Protein AF-A0A832CM96-F1 (afdb_monomer_lite)

Sequence (165 aa):
MPLSETAEALARYLGLRDAERGCYDSEIRTDLGLTPEAYEAAIGELADYALVGPALAGVGESLACVALTEAGRNAVARDFAPDSLPLTPGALAHNPIVAASWAIDRIAGAQELPRERMPLVAEIVRAVEGLLPIAGECMPPEAMETVQAAAEALIAEVRREEPRP

Secondary structure (DSSP, 8-state):
-PPPHHHHHHHHHHHHS-TTT-EEHHHHHHHHT--HHHHHHHHHHHHHTT-EEE----TT--S-EEEE-HHHHHHHHTTT-TTTS---HHHHHH-HHHHHHHHHHHHHTTPPPPGGGHHHHHHHHHHHHHHHHHHHHHS-HHHHHHHHHHHHHHHHHHT-SS---

Structure (mmCIF, N/CA/C/O backbone):
data_AF-A0A832CM96-F1
#
_entry.id   AF-A0A832CM96-F1
#
loop_
_atom_site.group_PDB
_atom_site.id
_atom_site.type_symbol
_atom_site.label_atom_id
_atom_site.label_alt_id
_atom_site.label_comp_id
_atom_site.label_asym_id
_atom_site.label_entity_id
_atom_site.label_seq_id
_atom_site.pdbx_PDB_ins_code
_atom_site.Cartn_x
_atom_site.Cartn_y
_atom_site.Cartn_z
_atom_site.occupancy
_atom_site.B_iso_or_equiv
_atom_site.auth_seq_id
_atom_site.auth_comp_id
_atom_site.auth_asym_id
_atom_site.auth_atom_id
_atom_site.pdbx_PDB_model_num
ATOM 1 N N . MET A 1 1 ? -7.150 -2.230 -2.636 1.00 58.12 1 MET A N 1
ATOM 2 C CA . MET A 1 1 ? -7.085 -1.033 -3.499 1.00 58.12 1 MET A CA 1
ATOM 3 C C . MET A 1 1 ? -6.451 -1.434 -4.806 1.00 58.12 1 MET A C 1
ATOM 5 O O . MET A 1 1 ? -5.463 -2.146 -4.717 1.00 58.12 1 MET A O 1
ATOM 9 N N . PRO A 1 2 ? -6.989 -1.047 -5.970 1.00 72.56 2 PRO A N 1
ATOM 10 C CA . PRO A 1 2 ? -6.247 -1.194 -7.213 1.00 72.56 2 PRO A CA 1
ATOM 11 C C . PRO A 1 2 ? -5.112 -0.164 -7.249 1.00 72.56 2 PRO A C 1
ATOM 13 O O . PRO A 1 2 ? -5.263 0.936 -6.711 1.00 72.56 2 PRO A O 1
ATOM 16 N N . LEU A 1 3 ? -3.988 -0.541 -7.847 1.00 84.25 3 LEU A N 1
ATOM 17 C CA . LEU A 1 3 ? -2.935 0.401 -8.215 1.00 84.25 3 LEU A CA 1
ATOM 18 C C . LEU A 1 3 ? -3.463 1.338 -9.314 1.00 84.25 3 LEU A C 1
ATOM 20 O O . LEU A 1 3 ? -4.421 1.000 -10.017 1.00 84.25 3 LEU A O 1
ATOM 24 N N . SER A 1 4 ? -2.845 2.504 -9.501 1.00 89.94 4 SER A N 1
ATOM 25 C CA . SER A 1 4 ? -3.109 3.295 -10.706 1.00 89.94 4 SER A CA 1
ATOM 26 C C . SER A 1 4 ? -2.756 2.498 -11.969 1.00 89.94 4 SER A C 1
ATOM 28 O O . SER A 1 4 ? -1.832 1.683 -11.971 1.00 89.94 4 SER A O 1
ATOM 30 N N . GLU A 1 5 ? -3.450 2.766 -13.080 1.00 92.31 5 GLU A N 1
ATOM 31 C CA . GLU A 1 5 ? -3.158 2.115 -14.369 1.00 92.31 5 GLU A CA 1
ATOM 32 C C . GLU A 1 5 ? -1.685 2.298 -14.774 1.00 92.31 5 GLU A C 1
ATOM 34 O O . GLU A 1 5 ? -1.062 1.386 -15.319 1.00 92.31 5 GLU A O 1
ATOM 39 N N . THR A 1 6 ? -1.102 3.456 -14.449 1.00 93.81 6 THR A N 1
ATOM 40 C CA . THR A 1 6 ? 0.314 3.760 -14.678 1.00 93.81 6 THR A CA 1
ATOM 41 C C . THR A 1 6 ? 1.231 2.886 -13.823 1.00 93.81 6 THR A C 1
ATOM 43 O O . THR A 1 6 ? 2.204 2.339 -14.343 1.00 93.81 6 THR A O 1
ATOM 46 N N . ALA A 1 7 ? 0.929 2.720 -12.531 1.00 92.88 7 ALA A N 1
ATOM 47 C CA . ALA A 1 7 ? 1.689 1.850 -11.636 1.00 92.88 7 ALA A CA 1
ATOM 48 C C . ALA A 1 7 ? 1.586 0.374 -12.053 1.00 92.88 7 ALA A C 1
ATOM 50 O O . ALA A 1 7 ? 2.604 -0.320 -12.096 1.00 92.88 7 ALA A O 1
ATOM 51 N N . GLU A 1 8 ? 0.401 -0.101 -12.451 1.00 93.88 8 GLU A N 1
ATOM 52 C CA . GLU A 1 8 ? 0.238 -1.456 -12.993 1.00 93.88 8 GLU A CA 1
ATOM 53 C C . GLU A 1 8 ? 1.042 -1.661 -14.279 1.00 93.88 8 GLU A C 1
ATOM 55 O O . GLU A 1 8 ? 1.732 -2.673 -14.426 1.00 93.88 8 GLU A O 1
ATOM 60 N N . ALA A 1 9 ? 0.968 -0.710 -15.217 1.00 94.12 9 ALA A N 1
ATOM 61 C CA . ALA A 1 9 ? 1.705 -0.774 -16.475 1.00 94.12 9 ALA A CA 1
ATOM 62 C C . ALA A 1 9 ? 3.220 -0.802 -16.236 1.00 94.12 9 ALA A C 1
ATOM 64 O O . ALA A 1 9 ? 3.920 -1.610 -16.849 1.00 94.12 9 ALA A O 1
ATOM 65 N N . LEU A 1 10 ? 3.715 0.015 -15.301 1.00 94.06 10 LEU A N 1
ATOM 66 C CA . LEU A 1 10 ? 5.122 0.041 -14.910 1.00 94.06 10 LEU A CA 1
ATOM 67 C C . LEU A 1 10 ? 5.549 -1.282 -14.264 1.00 94.06 10 LEU A C 1
ATOM 69 O O . LEU A 1 10 ? 6.548 -1.871 -14.675 1.00 94.06 10 LEU A O 1
ATOM 73 N N . ALA A 1 11 ? 4.786 -1.798 -13.301 1.00 93.25 11 ALA A N 1
ATOM 74 C CA . ALA A 1 11 ? 5.104 -3.064 -12.644 1.00 93.25 11 ALA A CA 1
ATOM 75 C C . ALA A 1 11 ? 5.071 -4.253 -13.622 1.00 93.25 11 ALA A C 1
ATOM 77 O O . ALA A 1 11 ? 5.973 -5.093 -13.598 1.00 93.25 11 ALA A O 1
ATOM 78 N N . ARG A 1 12 ? 4.089 -4.303 -14.535 1.00 93.38 12 ARG A N 1
ATOM 79 C CA . ARG A 1 12 ? 4.043 -5.306 -15.617 1.00 93.38 12 ARG A CA 1
ATOM 80 C C . ARG A 1 12 ? 5.236 -5.162 -16.561 1.00 93.38 12 ARG A C 1
ATOM 82 O O . ARG A 1 12 ? 5.843 -6.170 -16.913 1.00 93.38 12 ARG A O 1
ATOM 89 N N . TYR A 1 13 ? 5.606 -3.935 -16.931 1.00 92.56 13 TYR A N 1
ATOM 90 C CA . TYR A 1 13 ? 6.787 -3.663 -17.754 1.00 92.56 13 TYR A CA 1
ATOM 91 C C . TYR A 1 13 ? 8.066 -4.203 -17.104 1.00 92.56 13 TYR A C 1
ATOM 93 O O . TYR A 1 13 ? 8.815 -4.943 -17.744 1.00 92.56 13 TYR A O 1
ATOM 101 N N . LEU A 1 14 ? 8.277 -3.917 -15.816 1.00 90.50 14 LEU A N 1
ATOM 102 C CA . LEU A 1 14 ? 9.410 -4.452 -15.060 1.00 90.50 14 LEU A CA 1
ATOM 103 C C . LEU A 1 14 ? 9.370 -5.985 -14.962 1.00 90.50 14 LEU A C 1
ATOM 105 O O . LEU A 1 14 ? 10.415 -6.622 -15.031 1.00 90.50 14 LEU A O 1
ATOM 109 N N . GLY A 1 15 ? 8.182 -6.586 -14.837 1.00 88.06 15 GLY A N 1
ATOM 110 C CA . GLY A 1 15 ? 8.005 -8.041 -14.770 1.00 88.06 15 GLY A CA 1
ATOM 111 C C . GLY A 1 15 ? 8.279 -8.785 -16.082 1.00 88.06 15 GLY A C 1
ATOM 112 O O . GLY A 1 15 ? 8.558 -9.981 -16.054 1.00 88.06 15 GLY A O 1
ATOM 113 N N . LEU A 1 16 ? 8.218 -8.091 -17.224 1.00 86.75 16 LEU A N 1
ATOM 114 C CA . LEU A 1 16 ? 8.580 -8.634 -18.540 1.00 86.75 16 LEU A CA 1
ATOM 115 C C . LEU A 1 16 ? 10.089 -8.563 -18.820 1.00 86.75 16 LEU A C 1
ATOM 117 O O . LEU A 1 16 ? 10.579 -9.242 -19.725 1.00 86.75 16 LEU A O 1
ATOM 121 N N . ARG A 1 17 ? 10.820 -7.725 -18.079 1.00 78.00 17 ARG A N 1
ATOM 122 C CA . ARG A 1 17 ? 12.270 -7.545 -18.195 1.00 78.00 17 ARG A CA 1
ATOM 123 C C . ARG A 1 17 ? 12.993 -8.414 -17.160 1.00 78.00 17 ARG A C 1
ATOM 125 O O . ARG A 1 17 ? 12.387 -8.941 -16.233 1.00 78.00 17 ARG A O 1
ATOM 132 N N . ASP A 1 18 ? 14.292 -8.617 -17.361 1.00 66.25 18 ASP A N 1
ATOM 133 C CA . ASP A 1 18 ? 15.115 -9.469 -16.498 1.00 66.25 18 ASP A CA 1
ATOM 134 C C . ASP A 1 18 ? 15.065 -8.981 -15.036 1.00 66.25 18 ASP A C 1
ATOM 136 O O . ASP A 1 18 ? 15.613 -7.930 -14.690 1.00 66.25 18 ASP A O 1
ATOM 140 N N . ALA A 1 19 ? 14.369 -9.744 -14.188 1.00 58.34 19 ALA A N 1
ATOM 141 C CA . ALA A 1 19 ? 13.996 -9.351 -12.832 1.00 58.34 19 ALA A CA 1
ATOM 142 C C . ALA A 1 19 ? 15.198 -9.115 -11.900 1.00 58.34 19 ALA A C 1
ATOM 144 O O . ALA A 1 19 ? 15.041 -8.462 -10.869 1.00 58.34 19 ALA A O 1
ATOM 145 N N . GLU A 1 20 ? 16.380 -9.635 -12.245 1.00 56.84 20 GLU A N 1
ATOM 146 C CA . GLU A 1 20 ? 17.593 -9.511 -11.428 1.00 56.84 20 GLU A CA 1
ATOM 147 C C . GLU A 1 20 ? 18.421 -8.261 -11.753 1.00 56.84 20 GLU A C 1
ATOM 149 O O . GLU A 1 20 ? 19.179 -7.793 -10.903 1.00 56.84 20 GLU A O 1
ATOM 154 N N . ARG A 1 21 ? 18.277 -7.695 -12.959 1.00 67.56 21 ARG A N 1
ATOM 155 C CA . ARG A 1 21 ? 19.079 -6.542 -13.412 1.00 67.56 21 ARG A CA 1
ATOM 156 C C . ARG A 1 21 ? 18.387 -5.194 -13.226 1.00 67.56 21 ARG A C 1
ATOM 158 O O . ARG A 1 21 ? 19.075 -4.179 -13.149 1.00 67.56 21 ARG A O 1
ATOM 165 N N . GLY A 1 22 ? 17.058 -5.192 -13.116 1.00 77.12 22 GLY A N 1
ATOM 166 C CA . GLY A 1 22 ? 16.250 -3.973 -13.080 1.00 77.12 22 GLY A CA 1
ATOM 167 C C . GLY A 1 22 ? 16.225 -3.231 -14.419 1.00 77.12 22 GLY A C 1
ATOM 168 O O . GLY A 1 22 ? 16.723 -3.718 -15.434 1.00 77.12 22 GLY A O 1
ATOM 169 N N . CYS A 1 23 ? 15.599 -2.057 -14.436 1.00 86.88 23 CYS A N 1
ATOM 170 C CA . CYS A 1 23 ? 15.526 -1.165 -15.592 1.00 86.88 23 CYS A CA 1
ATOM 171 C C . CYS A 1 23 ? 15.877 0.269 -15.192 1.00 86.88 23 CYS A C 1
ATOM 173 O O . CYS A 1 23 ? 15.525 0.717 -14.101 1.00 86.88 23 CYS A O 1
ATOM 175 N N . TYR A 1 24 ? 16.534 1.002 -16.092 1.00 87.75 24 TYR A N 1
ATOM 176 C CA . TYR A 1 24 ? 16.852 2.407 -15.857 1.00 87.75 24 TYR A CA 1
ATOM 177 C C . TYR A 1 24 ? 15.608 3.294 -15.953 1.00 87.75 24 TYR A C 1
ATOM 179 O O . TYR A 1 24 ? 14.802 3.136 -16.873 1.00 87.75 24 TYR A O 1
ATOM 187 N N . ASP A 1 25 ? 15.507 4.304 -15.086 1.00 87.88 25 ASP A N 1
ATOM 188 C CA . ASP A 1 25 ? 14.386 5.260 -15.065 1.00 87.88 25 ASP A CA 1
ATOM 189 C C . ASP A 1 25 ? 14.144 5.934 -16.429 1.00 87.88 25 ASP A C 1
ATOM 191 O O . ASP A 1 25 ? 13.014 6.227 -16.824 1.00 87.88 25 ASP A O 1
ATOM 195 N N . SER A 1 26 ? 15.216 6.230 -17.171 1.00 86.25 26 SER A N 1
ATOM 196 C CA . SER A 1 26 ? 15.134 6.818 -18.513 1.00 86.25 26 SER A CA 1
ATOM 197 C C . SER A 1 26 ? 14.554 5.854 -19.549 1.00 86.25 26 SER A C 1
ATOM 199 O O . SER A 1 26 ? 13.799 6.295 -20.416 1.00 86.25 26 SER A O 1
ATOM 201 N N . GLU A 1 27 ? 14.877 4.563 -19.456 1.00 88.75 27 GLU A N 1
ATOM 202 C CA . GLU A 1 27 ? 14.347 3.520 -20.340 1.00 88.75 27 GLU A CA 1
ATOM 203 C C . GLU A 1 27 ? 12.861 3.302 -20.057 1.00 88.75 27 GLU A C 1
ATOM 205 O O . GLU A 1 27 ? 12.053 3.394 -20.975 1.00 88.75 27 GLU A O 1
ATOM 210 N N . ILE A 1 28 ? 12.487 3.139 -18.781 1.00 89.94 28 ILE A N 1
ATOM 211 C CA . ILE A 1 28 ? 11.088 2.939 -18.371 1.00 89.94 28 ILE A CA 1
ATOM 212 C C . ILE A 1 28 ? 10.209 4.094 -18.866 1.00 89.94 28 ILE A C 1
ATOM 214 O O . ILE A 1 28 ? 9.167 3.868 -19.480 1.00 89.94 28 ILE A O 1
ATOM 218 N N . ARG A 1 29 ? 10.639 5.345 -18.640 1.00 92.00 29 ARG A N 1
ATOM 219 C CA . ARG A 1 29 ? 9.886 6.530 -19.080 1.00 92.00 29 ARG A CA 1
ATOM 220 C C . ARG A 1 29 ? 9.736 6.609 -20.591 1.00 92.00 29 ARG A C 1
ATOM 222 O O . ARG A 1 29 ? 8.666 6.976 -21.067 1.00 92.00 29 ARG A O 1
ATOM 229 N N . THR A 1 30 ? 10.792 6.282 -21.331 1.00 92.62 30 THR A N 1
ATOM 230 C CA . THR A 1 30 ? 10.775 6.339 -22.798 1.00 92.62 30 THR A CA 1
ATOM 231 C C . THR A 1 30 ? 9.853 5.268 -23.372 1.00 92.62 30 THR A C 1
ATOM 233 O O . THR A 1 30 ? 8.994 5.588 -24.192 1.00 92.62 30 THR A O 1
ATOM 236 N N . ASP A 1 31 ? 9.982 4.027 -22.902 1.00 92.69 31 ASP A N 1
ATOM 237 C CA . ASP A 1 31 ? 9.242 2.880 -23.434 1.00 92.69 31 ASP A CA 1
ATOM 238 C C . ASP A 1 31 ? 7.747 2.941 -23.089 1.00 92.69 31 ASP A C 1
ATOM 240 O O . ASP A 1 31 ? 6.908 2.541 -23.896 1.00 92.69 31 ASP A O 1
ATOM 244 N N . LEU A 1 32 ? 7.401 3.483 -21.916 1.00 93.31 32 LEU A N 1
ATOM 245 C CA . LEU A 1 32 ? 6.012 3.662 -21.484 1.00 93.31 32 LEU A CA 1
ATOM 246 C C . LEU A 1 32 ? 5.421 5.033 -21.852 1.00 93.31 32 LEU A C 1
ATOM 248 O O . LEU A 1 32 ? 4.246 5.278 -21.588 1.00 93.31 32 LEU A O 1
ATOM 252 N N . GLY A 1 33 ? 6.207 5.932 -22.454 1.00 94.44 33 GLY A N 1
ATOM 253 C CA . GLY A 1 33 ? 5.754 7.274 -22.831 1.00 94.44 33 GLY A CA 1
ATOM 254 C C . GLY A 1 33 ? 5.330 8.145 -21.641 1.00 94.44 33 GLY A C 1
ATOM 255 O O . GLY A 1 33 ? 4.398 8.941 -21.760 1.00 94.44 33 GLY A O 1
ATOM 256 N N . LEU A 1 34 ? 5.986 7.984 -20.489 1.00 93.50 34 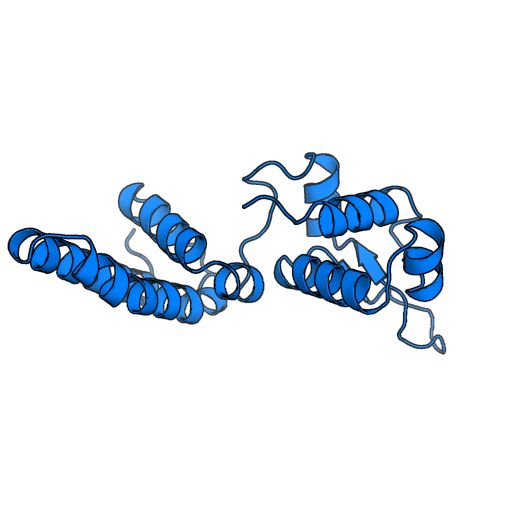LEU A N 1
ATOM 257 C CA . LEU A 1 34 ? 5.633 8.675 -19.247 1.00 93.50 34 LEU A CA 1
ATOM 258 C C . LEU A 1 34 ? 6.329 10.032 -19.141 1.00 93.50 34 LEU A C 1
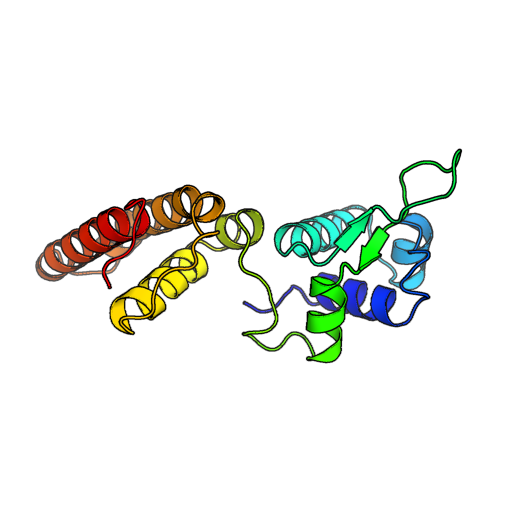ATOM 260 O O . LEU A 1 34 ? 7.519 10.171 -19.439 1.00 93.50 34 LEU A O 1
ATOM 264 N N . THR A 1 35 ? 5.610 11.031 -18.627 1.00 94.25 35 THR A N 1
ATOM 265 C CA . THR A 1 35 ? 6.258 12.258 -18.148 1.00 94.25 35 THR A CA 1
ATOM 266 C C . THR A 1 35 ? 7.051 11.959 -16.869 1.00 94.25 35 THR A C 1
ATOM 268 O O . THR A 1 35 ? 6.762 10.970 -16.186 1.00 94.25 35 THR A O 1
ATOM 271 N N . PRO A 1 36 ? 8.045 12.791 -16.505 1.00 92.44 36 PRO A N 1
ATOM 272 C CA . PRO A 1 36 ? 8.747 12.643 -15.232 1.00 92.44 36 PRO A CA 1
ATOM 273 C C . PRO A 1 36 ? 7.789 12.580 -14.035 1.00 92.44 36 PRO A C 1
ATOM 275 O O . PRO A 1 36 ? 7.941 11.721 -13.180 1.00 92.44 36 PRO A O 1
ATOM 278 N N . GLU A 1 37 ? 6.758 13.421 -14.011 1.00 93.00 37 GLU A N 1
ATOM 279 C CA . GLU A 1 37 ? 5.793 13.490 -12.910 1.00 93.00 37 GLU A CA 1
ATOM 280 C C . GLU A 1 37 ? 4.945 12.217 -12.810 1.00 93.00 37 GLU A C 1
ATOM 282 O O . GLU A 1 37 ? 4.727 11.707 -11.713 1.00 93.00 37 GLU A O 1
ATOM 287 N N . ALA A 1 38 ? 4.492 11.680 -13.949 1.00 92.19 38 ALA A N 1
ATOM 288 C CA . ALA A 1 38 ? 3.725 10.436 -13.985 1.00 92.19 38 ALA A CA 1
ATOM 289 C C . ALA A 1 38 ? 4.569 9.229 -13.543 1.00 92.19 38 ALA A C 1
ATOM 291 O O . ALA A 1 38 ? 4.060 8.336 -12.870 1.00 92.19 38 ALA A O 1
ATOM 292 N N . TYR A 1 39 ? 5.857 9.221 -13.898 1.00 93.56 39 TYR A N 1
ATOM 293 C CA . TYR A 1 39 ? 6.804 8.200 -13.458 1.00 93.56 39 TYR A CA 1
ATOM 294 C C . TYR A 1 39 ? 7.050 8.252 -11.952 1.00 93.56 39 TYR A C 1
ATOM 296 O O . TYR A 1 39 ? 6.880 7.238 -11.285 1.00 93.56 39 TYR A O 1
ATOM 304 N N . GLU A 1 40 ? 7.397 9.423 -11.413 1.00 91.94 40 GLU A N 1
ATOM 305 C CA . GLU A 1 40 ? 7.658 9.591 -9.978 1.00 91.94 40 GLU A CA 1
ATOM 306 C C . GLU A 1 40 ? 6.425 9.243 -9.138 1.00 91.94 40 GLU A C 1
ATOM 308 O O . GLU A 1 40 ? 6.544 8.573 -8.115 1.00 91.94 40 GLU A O 1
ATOM 313 N N . ALA A 1 41 ? 5.226 9.624 -9.595 1.00 90.38 41 ALA A N 1
ATOM 314 C CA . ALA A 1 41 ? 3.982 9.246 -8.930 1.00 90.38 41 ALA A CA 1
ATOM 315 C C . ALA A 1 41 ? 3.771 7.721 -8.923 1.00 90.38 41 ALA A C 1
ATOM 317 O O . ALA A 1 41 ? 3.468 7.150 -7.878 1.00 90.38 41 ALA A O 1
ATOM 318 N N . ALA A 1 42 ? 3.974 7.054 -10.065 1.00 92.12 42 ALA A N 1
ATOM 319 C CA . ALA A 1 42 ? 3.805 5.606 -10.181 1.00 92.12 42 ALA A CA 1
ATOM 320 C C . ALA A 1 42 ? 4.869 4.820 -9.396 1.00 92.12 42 ALA A C 1
ATOM 322 O O . ALA A 1 42 ? 4.553 3.819 -8.758 1.00 92.12 42 ALA A O 1
ATOM 323 N N . ILE A 1 43 ? 6.125 5.270 -9.408 1.00 91.69 43 ILE A N 1
ATOM 324 C CA . ILE A 1 43 ? 7.203 4.670 -8.614 1.00 91.69 43 ILE A CA 1
ATOM 325 C C . ILE A 1 43 ? 6.969 4.882 -7.124 1.00 91.69 43 ILE A C 1
ATOM 327 O O . ILE A 1 43 ? 7.142 3.933 -6.364 1.00 91.69 43 ILE A O 1
ATOM 331 N N . GLY A 1 44 ? 6.545 6.079 -6.713 1.00 89.25 44 GLY A N 1
ATOM 332 C CA . GLY A 1 44 ? 6.164 6.364 -5.331 1.00 89.25 44 GLY A CA 1
ATOM 333 C C . GLY A 1 44 ? 5.060 5.427 -4.854 1.00 89.25 44 GLY A C 1
ATOM 334 O O . GLY A 1 44 ? 5.227 4.758 -3.840 1.00 89.25 44 GLY A O 1
ATOM 335 N N . GLU A 1 45 ? 4.001 5.274 -5.652 1.00 89.81 45 GLU A N 1
ATOM 336 C CA . GLU A 1 45 ? 2.904 4.351 -5.355 1.00 89.81 45 GLU A CA 1
ATOM 337 C C . GLU A 1 45 ? 3.390 2.896 -5.247 1.00 89.81 45 GLU A C 1
ATOM 339 O O . GLU A 1 45 ? 3.099 2.204 -4.274 1.00 89.81 45 GLU A O 1
ATOM 344 N N . LEU A 1 46 ? 4.182 2.403 -6.201 1.00 90.19 46 LEU A N 1
ATOM 345 C CA . LEU A 1 46 ? 4.712 1.036 -6.134 1.00 90.19 46 LEU A CA 1
ATOM 346 C C . LEU A 1 46 ? 5.669 0.832 -4.950 1.00 90.19 46 LEU A C 1
ATOM 348 O O . LEU A 1 46 ? 5.698 -0.256 -4.366 1.00 90.19 46 LEU A O 1
ATOM 352 N N . ALA A 1 47 ? 6.457 1.851 -4.602 1.00 88.56 47 ALA A N 1
ATOM 353 C CA . ALA A 1 47 ? 7.368 1.835 -3.463 1.00 88.56 47 ALA A CA 1
ATOM 354 C C . ALA A 1 47 ? 6.605 1.857 -2.137 1.00 88.56 47 ALA A C 1
ATOM 356 O O . ALA A 1 47 ? 7.017 1.171 -1.200 1.00 88.56 47 ALA A O 1
ATOM 357 N N . ASP A 1 48 ? 5.467 2.556 -2.079 1.00 84.69 48 ASP A N 1
ATOM 358 C CA . ASP A 1 48 ? 4.566 2.497 -0.938 1.00 84.69 48 ASP A CA 1
ATOM 359 C C . ASP A 1 48 ? 4.173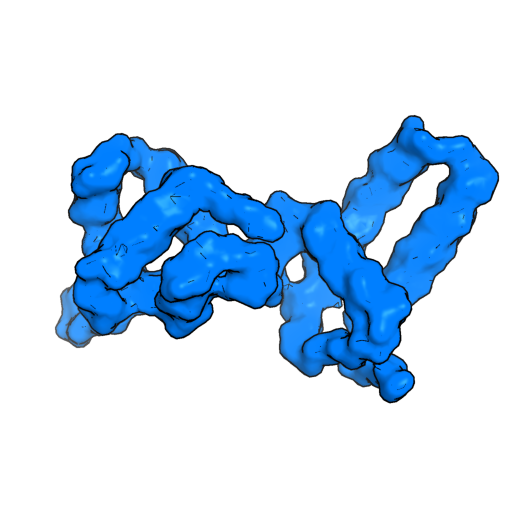 1.055 -0.682 1.00 84.69 48 ASP A C 1
ATOM 361 O O . ASP A 1 48 ? 4.425 0.563 0.408 1.00 84.69 48 ASP A O 1
ATOM 365 N N . TYR A 1 49 ? 3.702 0.319 -1.689 1.00 84.31 49 TYR A N 1
ATOM 366 C CA . TYR A 1 49 ? 3.411 -1.116 -1.571 1.00 84.31 49 TYR A CA 1
ATOM 367 C C . TYR A 1 49 ? 4.665 -2.015 -1.538 1.00 84.31 49 TYR A C 1
ATOM 369 O O . TYR A 1 49 ? 4.547 -3.230 -1.665 1.00 84.31 49 TYR A O 1
ATOM 377 N N . ALA A 1 50 ? 5.879 -1.474 -1.392 1.00 87.12 50 ALA A N 1
ATOM 378 C CA . ALA A 1 50 ? 7.138 -2.229 -1.413 1.00 87.12 50 ALA A CA 1
ATOM 379 C C . ALA A 1 50 ? 7.279 -3.197 -2.613 1.00 87.12 50 ALA A C 1
ATOM 381 O O . ALA A 1 50 ? 7.953 -4.228 -2.523 1.00 87.12 50 ALA A O 1
ATOM 382 N N . LEU A 1 51 ? 6.630 -2.891 -3.743 1.00 90.00 51 LEU A N 1
ATOM 383 C CA . LEU A 1 51 ? 6.631 -3.726 -4.950 1.00 90.00 51 LEU A CA 1
ATOM 384 C C . LEU A 1 51 ? 7.882 -3.498 -5.794 1.00 90.00 51 LEU A C 1
ATOM 386 O O . LEU A 1 51 ? 8.282 -4.376 -6.557 1.00 90.00 51 LEU A O 1
ATOM 390 N N . VAL A 1 52 ? 8.512 -2.337 -5.640 1.00 90.44 52 VAL A N 1
ATOM 391 C CA . VAL A 1 52 ? 9.749 -1.966 -6.325 1.00 90.44 52 VAL A CA 1
ATOM 392 C C . VAL A 1 52 ? 10.829 -1.563 -5.331 1.00 90.44 52 VAL A C 1
ATOM 394 O O . VAL A 1 52 ? 10.547 -1.135 -4.213 1.00 90.44 52 VAL A O 1
ATOM 397 N N . GLY A 1 53 ? 12.080 -1.715 -5.748 1.00 86.00 53 GLY A N 1
ATOM 398 C CA . GLY A 1 53 ? 13.250 -1.284 -4.996 1.00 86.00 53 GLY A CA 1
ATOM 399 C C . GLY A 1 53 ? 14.445 -1.039 -5.916 1.00 86.00 53 GLY A C 1
ATOM 400 O O . GLY A 1 53 ? 14.366 -1.317 -7.118 1.00 86.00 53 GLY A O 1
ATOM 401 N N . PRO A 1 54 ? 15.559 -0.522 -5.373 1.00 81.12 54 PRO A N 1
ATOM 402 C CA . PRO A 1 54 ? 16.777 -0.346 -6.150 1.00 81.12 54 PRO A CA 1
ATOM 403 C C . PRO A 1 54 ? 17.288 -1.706 -6.633 1.00 81.12 54 PRO A C 1
ATOM 405 O O . PRO A 1 54 ? 17.370 -2.661 -5.856 1.00 81.12 54 PRO A O 1
ATOM 408 N N . ALA A 1 55 ? 17.665 -1.796 -7.907 1.00 74.75 55 ALA A N 1
ATOM 409 C CA . ALA A 1 55 ? 18.400 -2.951 -8.402 1.00 74.75 55 ALA A CA 1
ATOM 410 C C . ALA A 1 55 ? 19.831 -2.915 -7.842 1.00 74.75 55 ALA A C 1
ATOM 412 O O . ALA A 1 55 ? 20.471 -1.859 -7.825 1.00 74.75 55 ALA A O 1
ATOM 413 N N . LEU A 1 56 ? 20.344 -4.056 -7.371 1.00 59.38 56 LEU A N 1
ATOM 414 C CA . LEU A 1 56 ? 21.743 -4.175 -6.955 1.00 59.38 56 LEU A CA 1
ATOM 415 C C . LEU A 1 56 ? 22.633 -4.095 -8.197 1.00 59.38 56 LEU A C 1
ATOM 417 O O . LEU A 1 56 ? 22.963 -5.102 -8.818 1.00 59.38 56 LEU A O 1
ATOM 421 N N . ALA A 1 57 ? 23.008 -2.877 -8.562 1.00 51.16 57 ALA A N 1
ATOM 422 C CA . ALA A 1 57 ? 23.991 -2.640 -9.595 1.00 51.16 57 ALA A CA 1
ATOM 423 C C . ALA A 1 57 ? 25.378 -3.053 -9.064 1.00 51.16 57 ALA A C 1
ATOM 425 O O . ALA A 1 57 ? 25.689 -2.867 -7.881 1.00 51.16 57 ALA A O 1
ATOM 426 N N . GLY A 1 58 ? 26.209 -3.666 -9.910 1.00 52.88 58 GLY A N 1
ATOM 427 C CA . GLY A 1 58 ? 27.570 -4.052 -9.533 1.00 52.88 58 GLY A CA 1
ATOM 428 C C . GLY A 1 58 ? 28.378 -2.856 -9.008 1.00 52.88 58 GLY A C 1
ATOM 429 O O . GLY A 1 58 ? 28.043 -1.698 -9.259 1.00 52.88 58 GLY A O 1
ATOM 430 N N . VAL A 1 59 ? 29.454 -3.127 -8.261 1.00 43.81 59 VAL A N 1
ATOM 431 C CA . VAL A 1 59 ? 30.311 -2.093 -7.647 1.00 43.81 59 VAL A CA 1
ATOM 432 C C . VAL A 1 59 ? 30.710 -1.033 -8.687 1.00 43.81 59 VAL A C 1
ATOM 434 O O . VAL A 1 59 ? 31.519 -1.309 -9.568 1.00 43.81 59 VAL A O 1
ATOM 437 N N . GLY A 1 60 ? 30.158 0.180 -8.561 1.00 51.22 60 GLY A N 1
ATOM 438 C CA . GLY A 1 60 ? 30.475 1.332 -9.416 1.00 51.22 60 GLY A CA 1
ATOM 439 C C . GLY A 1 60 ? 29.331 1.866 -10.286 1.00 51.22 60 GLY A C 1
ATOM 440 O O . GLY A 1 60 ? 29.511 2.909 -10.911 1.00 51.22 60 GLY A O 1
ATOM 441 N N . GLU A 1 61 ? 28.163 1.219 -10.314 1.00 48.41 61 GLU A N 1
ATOM 442 C CA . GLU A 1 61 ? 27.008 1.701 -11.080 1.00 48.41 61 GLU A CA 1
ATOM 443 C C . GLU A 1 61 ? 26.079 2.595 -10.235 1.00 48.41 61 GLU A C 1
ATOM 445 O O . GLU A 1 61 ? 25.711 2.296 -9.099 1.00 48.41 61 GLU A O 1
ATOM 450 N N . SER A 1 62 ? 25.742 3.756 -10.796 1.00 50.28 62 SER A N 1
ATOM 451 C CA . SER A 1 62 ? 24.934 4.801 -10.167 1.00 50.28 62 SER A CA 1
ATOM 452 C C . SER A 1 62 ? 23.440 4.442 -10.168 1.00 50.28 62 SER A C 1
ATOM 454 O O . SER A 1 62 ? 22.824 4.366 -11.223 1.00 50.28 62 SER A O 1
ATOM 456 N N . LEU A 1 63 ? 22.904 4.223 -8.962 1.00 53.78 63 LEU A N 1
ATOM 457 C CA . LEU A 1 63 ? 21.625 4.637 -8.334 1.00 53.78 63 LEU A CA 1
ATOM 458 C C . LEU A 1 63 ? 20.294 4.812 -9.114 1.00 53.78 63 LEU A C 1
ATOM 460 O O . LEU A 1 63 ? 19.306 5.111 -8.454 1.00 53.78 63 LEU A O 1
ATOM 464 N N . ALA A 1 64 ? 20.195 4.620 -10.428 1.00 68.88 64 ALA A N 1
ATOM 465 C CA . ALA A 1 64 ? 18.972 4.927 -11.197 1.00 68.88 64 ALA A CA 1
ATOM 466 C C . ALA A 1 64 ? 18.349 3.697 -11.878 1.00 68.88 64 ALA A C 1
ATOM 468 O O . ALA A 1 64 ? 17.862 3.787 -13.005 1.00 68.88 64 ALA A O 1
ATOM 469 N N . CYS A 1 65 ? 18.451 2.531 -11.237 1.00 81.69 65 CYS A N 1
ATOM 470 C CA . CYS A 1 65 ? 17.887 1.283 -11.738 1.00 81.69 65 CYS A CA 1
ATOM 471 C C . CYS A 1 65 ? 16.865 0.734 -10.739 1.00 81.69 65 CYS A C 1
ATOM 473 O O . CYS A 1 65 ? 17.176 0.564 -9.556 1.00 81.69 65 CYS A O 1
ATOM 475 N N . VAL A 1 66 ? 15.660 0.445 -11.225 1.00 88.06 66 VAL A N 1
ATOM 476 C CA . VAL A 1 66 ? 14.530 -0.048 -10.432 1.00 88.06 66 VAL A CA 1
ATOM 477 C C . VAL A 1 66 ? 14.203 -1.481 -10.835 1.00 88.06 66 VAL A C 1
ATOM 479 O O . VAL A 1 66 ? 14.161 -1.812 -12.019 1.00 88.06 66 VAL A O 1
ATOM 482 N N . ALA A 1 67 ? 13.945 -2.340 -9.851 1.00 89.81 67 ALA A N 1
ATOM 483 C CA . ALA A 1 67 ? 13.520 -3.720 -10.060 1.00 89.81 67 ALA A CA 1
ATOM 484 C C . ALA A 1 67 ? 12.285 -4.056 -9.218 1.00 89.81 67 ALA A C 1
ATOM 486 O O . ALA A 1 67 ? 12.037 -3.440 -8.179 1.00 89.81 67 ALA A O 1
ATOM 487 N N . LEU A 1 68 ? 11.533 -5.078 -9.643 1.00 90.69 68 LEU A N 1
ATOM 488 C CA . LEU A 1 68 ? 10.495 -5.666 -8.799 1.00 90.69 68 LEU A CA 1
ATOM 489 C C . LEU A 1 68 ? 11.130 -6.379 -7.605 1.00 90.69 68 LEU A C 1
ATOM 491 O O . LEU A 1 68 ? 12.033 -7.209 -7.758 1.00 90.69 68 LEU A O 1
ATOM 495 N N . THR A 1 69 ? 10.586 -6.132 -6.419 1.00 89.50 69 THR A N 1
ATOM 496 C CA . THR A 1 69 ? 10.852 -6.963 -5.241 1.00 89.50 69 THR A CA 1
ATOM 497 C C . THR A 1 69 ? 10.188 -8.336 -5.402 1.00 89.50 69 THR A C 1
ATOM 499 O O . THR A 1 69 ? 9.459 -8.600 -6.362 1.00 89.50 69 THR A O 1
ATOM 502 N N . GLU A 1 70 ? 10.405 -9.243 -4.450 1.00 88.75 70 GLU A N 1
ATOM 503 C CA . GLU A 1 70 ? 9.659 -10.506 -4.412 1.00 88.75 70 GLU A CA 1
ATOM 504 C C . GLU A 1 70 ? 8.143 -10.279 -4.305 1.00 88.75 70 GLU A C 1
ATOM 506 O O . GLU A 1 70 ? 7.373 -10.922 -5.022 1.00 88.75 70 GLU A O 1
ATOM 511 N N . ALA A 1 71 ? 7.725 -9.307 -3.489 1.00 87.19 71 ALA A N 1
ATOM 512 C CA . ALA A 1 71 ? 6.327 -8.901 -3.381 1.00 87.19 71 ALA A CA 1
ATOM 513 C C . ALA A 1 71 ? 5.797 -8.354 -4.715 1.00 87.19 71 ALA A C 1
ATOM 515 O O . ALA A 1 71 ? 4.726 -8.764 -5.157 1.00 87.19 71 ALA A O 1
ATOM 516 N N . GLY A 1 72 ? 6.582 -7.514 -5.401 1.00 90.44 72 GLY A N 1
ATOM 517 C CA . GLY A 1 72 ? 6.270 -7.012 -6.741 1.00 90.44 72 GLY A CA 1
ATOM 518 C C . GLY A 1 72 ? 6.040 -8.120 -7.762 1.00 90.44 72 GLY A C 1
ATOM 519 O O . GLY A 1 72 ? 5.027 -8.124 -8.461 1.00 90.44 72 GLY A O 1
ATOM 520 N N . ARG A 1 73 ? 6.941 -9.108 -7.810 1.00 91.06 73 ARG A N 1
ATOM 521 C CA . ARG A 1 73 ? 6.811 -10.259 -8.718 1.00 91.06 73 ARG A CA 1
ATOM 522 C C . ARG A 1 73 ? 5.561 -11.085 -8.427 1.00 91.06 73 ARG A C 1
ATOM 524 O O . ARG A 1 73 ? 4.871 -11.481 -9.362 1.00 91.06 73 ARG A O 1
ATOM 531 N N . ASN A 1 74 ? 5.259 -11.326 -7.152 1.00 90.38 74 ASN A N 1
ATOM 532 C CA . ASN A 1 74 ? 4.055 -12.054 -6.759 1.00 90.38 74 ASN A CA 1
ATOM 533 C C . ASN A 1 74 ? 2.780 -11.279 -7.134 1.00 90.38 74 ASN A C 1
ATOM 535 O O . ASN A 1 74 ? 1.861 -11.853 -7.714 1.00 90.38 74 ASN A O 1
ATOM 539 N N . ALA A 1 75 ? 2.748 -9.968 -6.879 1.00 89.50 75 ALA A N 1
ATOM 540 C CA . ALA A 1 75 ? 1.621 -9.114 -7.245 1.00 89.50 75 ALA A CA 1
ATOM 541 C C . ALA A 1 75 ? 1.363 -9.128 -8.762 1.00 89.50 75 ALA A C 1
ATOM 543 O O . ALA A 1 75 ? 0.232 -9.363 -9.183 1.00 89.50 75 ALA A O 1
ATOM 544 N N . VAL A 1 76 ? 2.410 -8.989 -9.586 1.00 92.44 76 VAL A N 1
ATOM 545 C CA . VAL A 1 76 ? 2.300 -9.079 -11.056 1.00 92.44 76 VAL A CA 1
ATOM 546 C C . VAL A 1 76 ? 1.816 -10.463 -11.502 1.00 92.44 76 VAL A C 1
ATOM 548 O O . VAL A 1 76 ? 0.916 -10.560 -12.332 1.00 92.44 76 VAL A O 1
ATOM 551 N N . ALA A 1 77 ? 2.365 -11.544 -10.937 1.00 91.12 77 ALA A N 1
ATOM 552 C CA . ALA A 1 77 ? 1.982 -12.915 -11.293 1.00 91.12 77 ALA A CA 1
ATOM 553 C C . ALA A 1 77 ? 0.515 -13.241 -10.966 1.00 91.12 77 ALA A C 1
ATOM 555 O O . ALA A 1 77 ? -0.084 -14.120 -11.588 1.00 91.12 77 ALA A O 1
ATOM 556 N N . ARG A 1 78 ? -0.061 -12.536 -9.990 1.00 89.88 78 ARG A N 1
ATOM 557 C CA . ARG A 1 78 ? -1.456 -12.669 -9.559 1.00 89.88 78 ARG A CA 1
ATOM 558 C C . ARG A 1 78 ? -2.369 -11.592 -10.146 1.00 89.88 78 ARG A C 1
ATOM 560 O O . ARG A 1 78 ? -3.488 -11.443 -9.663 1.00 89.88 78 ARG A O 1
ATOM 567 N N . ASP A 1 79 ? -1.888 -10.855 -11.145 1.00 90.12 79 ASP A N 1
ATOM 568 C CA . ASP A 1 79 ? -2.606 -9.761 -11.804 1.00 90.12 79 ASP A CA 1
ATOM 569 C C . ASP A 1 79 ? -3.182 -8.737 -10.810 1.00 90.12 79 ASP A C 1
ATOM 571 O O . ASP A 1 79 ? -4.335 -8.326 -10.897 1.00 90.12 79 ASP A O 1
ATOM 575 N N . PHE A 1 80 ? -2.377 -8.389 -9.801 1.00 86.06 80 PHE A N 1
ATOM 576 C CA . PHE A 1 80 ? -2.719 -7.439 -8.739 1.00 86.06 80 PHE A CA 1
ATOM 577 C C . PHE A 1 80 ? -4.038 -7.756 -8.018 1.00 86.06 80 PHE A C 1
ATOM 579 O O . PHE A 1 80 ? -4.757 -6.852 -7.586 1.00 86.06 80 PHE A O 1
ATOM 586 N N . ALA A 1 81 ? -4.352 -9.048 -7.844 1.00 79.75 81 ALA A N 1
ATOM 587 C CA . ALA A 1 81 ? -5.491 -9.487 -7.043 1.00 79.75 81 ALA A CA 1
ATOM 588 C C . ALA A 1 81 ? -5.532 -8.753 -5.681 1.00 79.75 81 ALA A C 1
ATOM 590 O O . ALA A 1 81 ? -4.469 -8.486 -5.109 1.00 79.75 81 ALA A O 1
ATOM 591 N N . PRO A 1 82 ? -6.719 -8.446 -5.119 1.00 67.75 82 PRO A N 1
ATOM 592 C CA . PRO A 1 82 ? -6.839 -7.595 -3.928 1.00 67.75 82 PRO A CA 1
ATOM 593 C C . PRO A 1 82 ? -6.027 -8.041 -2.704 1.00 67.75 82 PRO A C 1
ATOM 595 O O . PRO A 1 82 ? -5.682 -7.215 -1.865 1.00 67.75 82 PRO A O 1
ATOM 598 N N . ASP A 1 83 ? -5.725 -9.332 -2.597 1.00 70.19 83 ASP A N 1
ATOM 599 C CA . ASP A 1 83 ? -4.960 -9.962 -1.520 1.00 70.19 83 ASP A CA 1
ATOM 600 C C . ASP A 1 83 ? -3.463 -10.149 -1.846 1.00 70.19 83 ASP A C 1
ATOM 602 O O . ASP A 1 83 ? -2.713 -10.693 -1.037 1.00 70.19 83 ASP A O 1
ATOM 606 N N . SER A 1 84 ? -3.028 -9.746 -3.042 1.00 74.12 84 SER A N 1
ATOM 607 C CA . SER A 1 84 ? -1.638 -9.851 -3.506 1.00 74.12 84 SER A CA 1
ATOM 608 C C . SER A 1 84 ? -0.798 -8.609 -3.203 1.00 74.12 84 SER A C 1
ATOM 610 O O . SER A 1 84 ? 0.429 -8.696 -3.191 1.00 74.12 84 SER A O 1
ATOM 612 N N . LEU A 1 85 ? -1.443 -7.470 -2.929 1.00 80.06 85 LEU A N 1
ATOM 613 C CA . LEU A 1 85 ? -0.768 -6.233 -2.554 1.00 80.06 85 LEU A CA 1
ATOM 614 C C . LEU A 1 85 ? -0.443 -6.253 -1.053 1.00 80.06 85 LEU A C 1
ATOM 616 O O . LEU A 1 85 ? -1.352 -6.411 -0.232 1.00 80.06 85 LEU A O 1
ATOM 620 N N . PRO A 1 86 ? 0.833 -6.099 -0.665 1.00 75.12 86 PRO A N 1
ATOM 621 C CA . PRO A 1 86 ? 1.213 -6.088 0.737 1.00 75.12 86 PRO A CA 1
ATOM 622 C C . PRO A 1 86 ? 0.726 -4.803 1.410 1.00 75.12 86 PRO A C 1
ATOM 624 O O . PRO A 1 86 ? 0.616 -3.744 0.795 1.00 75.12 86 PRO A O 1
ATOM 627 N N . LEU A 1 87 ? 0.462 -4.893 2.708 1.00 73.25 87 LEU A N 1
ATOM 628 C CA . LEU A 1 87 ? 0.054 -3.746 3.508 1.00 73.25 87 LEU A CA 1
ATOM 629 C C . LEU A 1 87 ? 1.261 -3.196 4.243 1.00 73.25 87 LEU A C 1
ATOM 631 O O . LEU A 1 87 ? 1.764 -3.791 5.193 1.00 73.25 87 LEU A O 1
ATOM 635 N N . THR A 1 88 ? 1.720 -2.055 3.768 1.00 72.75 88 THR A N 1
ATOM 636 C CA . THR A 1 88 ? 2.880 -1.325 4.266 1.00 72.75 88 THR A CA 1
ATOM 637 C C . THR A 1 88 ? 2.425 0.008 4.871 1.00 72.75 88 THR A C 1
ATOM 639 O O . THR A 1 88 ? 1.330 0.485 4.557 1.00 72.75 88 THR A O 1
ATOM 642 N N . PRO A 1 89 ? 3.253 0.672 5.695 1.00 69.88 89 PRO A N 1
ATOM 643 C CA . PRO A 1 89 ? 2.902 1.990 6.218 1.00 69.88 89 PRO A CA 1
ATOM 644 C C . PRO A 1 89 ? 2.610 3.005 5.101 1.00 69.88 89 PRO A C 1
ATOM 646 O O . PRO A 1 89 ? 1.628 3.734 5.187 1.00 69.88 89 PRO A O 1
ATOM 649 N N . GLY A 1 90 ? 3.401 2.999 4.020 1.00 70.12 90 GLY A N 1
ATOM 650 C CA . GLY A 1 90 ? 3.193 3.881 2.864 1.00 70.12 90 GLY A CA 1
ATOM 651 C C . GLY A 1 90 ? 1.858 3.639 2.155 1.00 70.12 90 GLY A C 1
ATOM 652 O O . GLY A 1 90 ? 1.118 4.586 1.885 1.00 70.12 90 GLY A O 1
ATOM 653 N N . ALA A 1 91 ? 1.487 2.370 1.942 1.00 73.00 91 ALA A N 1
ATOM 654 C CA . ALA A 1 91 ? 0.207 2.017 1.328 1.00 73.00 91 ALA A CA 1
ATOM 655 C C . ALA A 1 91 ? -0.986 2.447 2.196 1.00 73.00 91 ALA A C 1
ATOM 657 O O . ALA A 1 91 ? -2.013 2.893 1.679 1.00 73.00 91 ALA A O 1
ATOM 658 N N . LEU A 1 92 ? -0.849 2.339 3.522 1.00 71.50 92 LEU A N 1
ATOM 659 C CA . LEU A 1 92 ? -1.880 2.772 4.464 1.00 71.50 92 LEU A CA 1
ATOM 660 C C . LEU A 1 92 ? -1.990 4.299 4.556 1.00 71.50 92 LEU A C 1
ATOM 662 O O . LEU A 1 92 ? -3.104 4.816 4.628 1.00 71.50 92 LEU A O 1
ATOM 666 N N . ALA A 1 93 ? -0.868 5.022 4.510 1.00 69.69 93 ALA A N 1
ATOM 667 C CA . ALA A 1 93 ? -0.848 6.484 4.551 1.00 69.69 93 ALA A CA 1
ATOM 668 C C . ALA A 1 93 ? -1.601 7.107 3.361 1.00 69.69 93 ALA A C 1
ATOM 670 O O . ALA A 1 93 ? -2.311 8.100 3.526 1.00 69.69 93 ALA A O 1
ATOM 671 N N . HIS A 1 94 ? -1.501 6.495 2.177 1.00 69.06 94 HIS A N 1
ATOM 672 C CA . HIS A 1 94 ? -2.209 6.948 0.977 1.00 69.06 94 HIS A CA 1
ATOM 673 C C . HIS A 1 94 ? -3.680 6.523 0.920 1.00 69.06 94 HIS A C 1
ATOM 675 O O . HIS A 1 94 ? -4.447 7.102 0.146 1.00 69.06 94 HIS A O 1
ATOM 681 N N . ASN A 1 95 ? -4.116 5.557 1.739 1.00 69.00 95 ASN A N 1
ATOM 682 C CA . ASN A 1 95 ? -5.534 5.238 1.859 1.00 69.00 95 ASN A CA 1
ATOM 683 C C . ASN A 1 95 ? -5.980 4.910 3.291 1.00 69.00 95 ASN A C 1
ATOM 685 O O . ASN A 1 95 ? -5.997 3.741 3.702 1.00 69.00 95 ASN A O 1
ATOM 689 N N . PRO A 1 96 ? -6.463 5.927 4.024 1.00 62.53 96 PRO A N 1
ATOM 690 C CA . PRO A 1 96 ? -6.926 5.738 5.390 1.00 62.53 96 PRO A CA 1
ATOM 691 C C . PRO A 1 96 ? -8.173 4.840 5.485 1.00 62.53 96 PRO A C 1
ATOM 693 O O . PRO A 1 96 ? -8.333 4.106 6.457 1.00 62.53 96 PRO A O 1
ATOM 696 N N . ILE A 1 97 ? -9.045 4.811 4.472 1.00 63.59 97 ILE A N 1
ATOM 697 C CA . ILE A 1 97 ? -10.239 3.944 4.485 1.00 63.59 97 ILE A CA 1
ATOM 698 C C . ILE A 1 97 ? -9.838 2.466 4.448 1.00 63.59 97 ILE A C 1
ATOM 700 O O . ILE A 1 97 ? -10.400 1.655 5.185 1.00 63.59 97 ILE A O 1
ATOM 704 N N . VAL A 1 98 ? -8.848 2.106 3.632 1.00 63.66 98 VAL A N 1
ATOM 705 C CA . VAL A 1 98 ? -8.331 0.734 3.550 1.00 63.66 98 VAL A CA 1
ATOM 706 C C . VAL A 1 98 ? -7.526 0.363 4.788 1.00 63.66 98 VAL A C 1
ATOM 708 O O . VAL A 1 98 ? -7.669 -0.759 5.268 1.00 63.66 98 VAL A O 1
ATOM 711 N N . ALA A 1 99 ? -6.770 1.301 5.364 1.00 62.97 99 ALA A N 1
ATOM 712 C CA . ALA A 1 99 ? -6.104 1.097 6.651 1.00 62.97 99 ALA A CA 1
ATOM 713 C C . ALA A 1 99 ? -7.096 0.774 7.777 1.00 62.97 99 ALA A C 1
ATOM 715 O O . ALA A 1 99 ? -6.908 -0.197 8.514 1.00 62.97 99 ALA A O 1
ATOM 716 N N . ALA A 1 100 ? -8.182 1.547 7.871 1.00 62.00 100 ALA A N 1
ATOM 717 C CA . ALA A 1 100 ? -9.234 1.322 8.853 1.00 62.00 100 ALA A CA 1
ATOM 718 C C . ALA A 1 100 ? -10.003 0.017 8.579 1.00 62.00 100 ALA A C 1
ATOM 720 O O . ALA A 1 100 ? -10.191 -0.779 9.496 1.00 62.00 100 ALA A O 1
ATOM 721 N N . SER A 1 101 ? -10.383 -0.247 7.323 1.00 63.91 101 SER A N 1
ATOM 722 C CA . SER A 1 101 ? -11.137 -1.454 6.939 1.00 63.91 101 SER A CA 1
ATOM 723 C C . SER A 1 101 ? -10.342 -2.733 7.193 1.00 63.91 101 SER A C 1
ATOM 725 O O . SER A 1 101 ? -10.871 -3.685 7.753 1.00 63.91 101 SER A O 1
ATOM 727 N N . TRP A 1 102 ? -9.044 -2.739 6.876 1.00 66.69 102 TRP A N 1
ATOM 728 C CA . TRP A 1 102 ? -8.165 -3.871 7.160 1.00 66.69 102 TRP A CA 1
ATOM 729 C C . TRP A 1 102 ? -8.097 -4.215 8.652 1.00 66.69 102 TRP A C 1
ATOM 731 O O . TRP A 1 102 ? -8.140 -5.387 9.035 1.00 66.69 102 TRP A O 1
ATOM 741 N N . ALA A 1 103 ? -7.981 -3.189 9.498 1.00 61.94 103 ALA A N 1
ATOM 742 C CA . ALA A 1 103 ? -7.921 -3.372 10.940 1.00 61.94 103 ALA A CA 1
ATOM 743 C C . ALA A 1 103 ? -9.270 -3.869 11.490 1.00 61.94 103 ALA A C 1
ATOM 745 O O . ALA A 1 103 ? -9.297 -4.774 12.326 1.00 61.94 103 ALA A O 1
ATOM 746 N N . ILE A 1 104 ? -10.379 -3.336 10.966 1.00 60.88 104 ILE A N 1
ATOM 747 C CA . ILE A 1 104 ? -11.743 -3.761 11.303 1.00 60.88 104 ILE A CA 1
ATOM 748 C C . ILE A 1 104 ? -11.974 -5.222 10.914 1.00 60.88 104 ILE A C 1
ATOM 750 O O . ILE A 1 104 ? -12.393 -5.994 11.769 1.00 60.88 104 ILE A O 1
ATOM 754 N N . ASP A 1 105 ? -11.663 -5.629 9.682 1.00 63.94 105 ASP A N 1
ATOM 755 C CA . ASP A 1 105 ? -11.925 -6.990 9.194 1.00 63.94 105 ASP A CA 1
ATOM 756 C C . ASP A 1 105 ? -11.179 -8.052 10.010 1.00 63.94 105 ASP A C 1
ATOM 758 O O . ASP A 1 105 ? -11.713 -9.131 10.279 1.00 63.94 105 ASP A O 1
ATOM 762 N N . ARG A 1 106 ? -9.957 -7.749 10.466 1.00 63.00 106 ARG A N 1
ATOM 763 C CA . ARG A 1 106 ? -9.181 -8.682 11.294 1.00 63.00 106 ARG A CA 1
ATOM 764 C C . ARG A 1 106 ? -9.670 -8.753 12.731 1.00 63.00 106 ARG A C 1
ATOM 766 O O . ARG A 1 106 ? -9.762 -9.849 13.275 1.00 63.00 106 ARG A O 1
ATOM 773 N N . ILE A 1 107 ? -10.052 -7.624 13.321 1.00 57.44 107 ILE A N 1
ATOM 774 C CA . ILE A 1 107 ? -10.597 -7.602 14.684 1.00 57.44 107 ILE A CA 1
ATOM 775 C C . ILE A 1 107 ? -12.007 -8.200 14.724 1.00 57.44 107 ILE A C 1
ATOM 777 O O . ILE A 1 107 ? -12.300 -9.016 15.596 1.00 57.44 107 ILE A O 1
ATOM 781 N N . ALA A 1 108 ? -12.861 -7.871 13.753 1.00 57.75 108 ALA A N 1
ATOM 782 C CA . ALA A 1 108 ? -14.203 -8.433 13.620 1.00 57.75 108 ALA A CA 1
ATOM 783 C C . ALA A 1 108 ? -14.171 -9.927 13.261 1.00 57.75 108 ALA A C 1
ATOM 785 O O . ALA A 1 108 ? -15.012 -10.694 13.727 1.00 57.75 108 ALA A O 1
ATOM 786 N N . GLY A 1 109 ? -13.180 -10.354 12.473 1.00 55.59 109 GLY A N 1
ATOM 787 C CA . GLY A 1 109 ? -12.947 -11.755 12.132 1.00 55.59 109 GLY A CA 1
ATOM 788 C C . GLY A 1 109 ? -12.246 -12.579 13.216 1.00 55.59 109 GLY A C 1
ATOM 789 O O . GLY A 1 109 ? -11.962 -13.747 12.954 1.00 55.59 109 GLY A O 1
ATOM 790 N N . ALA A 1 110 ? -11.934 -11.996 14.384 1.00 56.44 110 ALA A N 1
ATOM 791 C CA . ALA A 1 110 ? -11.108 -12.610 15.434 1.00 56.44 110 ALA A CA 1
ATOM 792 C C . ALA A 1 110 ? -9.791 -13.210 14.896 1.00 56.44 110 ALA A C 1
ATOM 794 O O . ALA A 1 110 ? -9.307 -14.233 15.375 1.00 56.44 110 ALA A O 1
ATOM 795 N N . GLN A 1 111 ? -9.230 -12.594 13.855 1.00 55.78 111 GLN A N 1
ATOM 796 C CA . GLN A 1 111 ? -7.959 -13.005 13.280 1.00 55.78 111 GLN A CA 1
ATOM 797 C C . GLN A 1 111 ? -6.829 -12.331 14.050 1.00 55.78 111 GLN A C 1
ATOM 799 O O . GLN A 1 111 ? -6.854 -11.119 14.273 1.00 55.78 111 GLN A O 1
ATOM 804 N N . GLU A 1 112 ? -5.816 -13.113 14.421 1.00 57.34 112 GLU A N 1
ATOM 805 C CA . GLU A 1 112 ? -4.626 -12.586 15.080 1.00 57.34 112 GLU A CA 1
ATOM 806 C C . GLU A 1 112 ? -3.979 -11.512 14.191 1.00 57.34 112 GLU A C 1
ATOM 808 O O . GLU A 1 112 ? -3.699 -11.727 13.005 1.00 57.34 112 GLU A O 1
ATOM 813 N N . LEU A 1 113 ? -3.761 -10.323 14.754 1.00 61.31 113 LEU A N 1
ATOM 814 C CA . LEU A 1 113 ? -3.071 -9.265 14.031 1.00 61.31 113 LEU A CA 1
ATOM 815 C C . LEU A 1 113 ? -1.595 -9.671 13.846 1.00 61.31 113 LEU A C 1
ATOM 817 O O . LEU A 1 113 ? -0.959 -10.074 14.823 1.00 61.31 113 LEU A O 1
ATOM 821 N N . PRO A 1 114 ? -1.001 -9.520 12.644 1.00 61.06 114 PRO A N 1
ATOM 822 C CA . PRO A 1 114 ? 0.381 -9.927 12.394 1.00 61.06 114 PRO A CA 1
ATOM 823 C C . PRO A 1 114 ? 1.362 -9.335 13.415 1.00 61.06 114 PRO A C 1
ATOM 825 O O . PRO A 1 114 ? 1.221 -8.182 13.832 1.00 61.06 114 PRO A O 1
ATOM 828 N N . ARG A 1 115 ? 2.394 -10.088 13.809 1.00 61.72 115 ARG A N 1
ATOM 829 C CA . ARG A 1 115 ? 3.438 -9.582 14.727 1.00 61.72 115 ARG A CA 1
ATOM 830 C C . ARG A 1 115 ? 4.198 -8.388 14.146 1.00 61.72 115 ARG A C 1
ATOM 832 O O . ARG A 1 115 ? 4.566 -7.473 14.871 1.00 61.72 115 ARG A O 1
ATOM 839 N N . GLU A 1 116 ? 4.340 -8.351 12.827 1.00 63.94 116 GLU A N 1
ATOM 840 C CA . GLU A 1 116 ? 4.985 -7.266 12.081 1.00 63.94 116 GLU A CA 1
ATOM 841 C C . GLU A 1 116 ? 4.075 -6.041 11.879 1.00 63.94 116 GLU A C 1
ATOM 843 O O . GLU A 1 116 ? 4.404 -5.153 11.104 1.00 63.94 116 GLU A O 1
ATOM 848 N N . ARG A 1 117 ? 2.928 -5.950 12.572 1.00 68.44 117 ARG A N 1
ATOM 849 C CA . ARG A 1 117 ? 1.995 -4.815 12.444 1.00 68.44 117 ARG A CA 1
ATOM 850 C C . ARG A 1 117 ? 2.491 -3.520 13.075 1.00 68.44 117 ARG A C 1
ATOM 852 O O . ARG A 1 117 ? 1.920 -2.480 12.784 1.00 68.44 117 ARG A O 1
ATOM 859 N N . MET A 1 118 ? 3.485 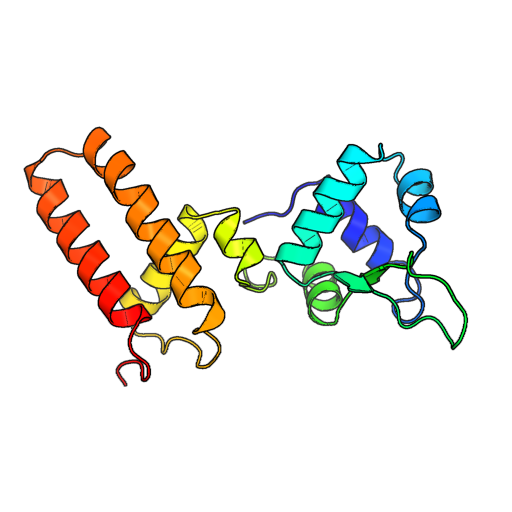-3.557 13.965 1.00 72.62 118 MET A N 1
ATOM 860 C CA . MET A 1 118 ? 3.917 -2.375 14.730 1.00 72.62 118 MET A CA 1
ATOM 861 C C . MET A 1 118 ? 4.232 -1.142 13.860 1.00 72.62 118 MET A C 1
ATOM 863 O O . MET A 1 118 ? 3.782 -0.054 14.218 1.00 72.62 118 MET A O 1
ATOM 867 N N . PRO A 1 119 ? 4.894 -1.274 12.693 1.00 70.12 119 PRO A N 1
ATOM 868 C CA . PRO A 1 119 ? 5.075 -0.166 11.754 1.00 70.12 119 PRO A CA 1
ATOM 869 C C . PRO A 1 119 ? 3.763 0.370 11.148 1.00 70.12 119 PRO A C 1
ATOM 871 O O . PRO A 1 119 ? 3.719 1.521 10.732 1.00 70.12 119 PRO A O 1
ATOM 874 N N . LEU A 1 120 ? 2.695 -0.438 11.107 1.00 71.88 120 LEU A N 1
ATOM 875 C CA . LEU A 1 120 ? 1.370 -0.086 10.574 1.00 71.88 120 LEU A CA 1
ATOM 876 C C . LEU A 1 120 ? 0.462 0.585 11.615 1.00 71.88 120 LEU A C 1
ATOM 878 O O . LEU A 1 120 ? -0.459 1.306 11.239 1.00 71.88 120 LEU A O 1
ATOM 882 N N . VAL A 1 121 ? 0.706 0.368 12.916 1.00 79.12 121 VAL A N 1
ATOM 883 C CA . VAL A 1 121 ? -0.152 0.856 14.018 1.00 79.12 121 VAL A CA 1
ATOM 884 C C . VAL A 1 121 ? -0.388 2.361 13.924 1.00 79.12 121 VAL A C 1
ATOM 886 O O . VAL A 1 121 ? -1.525 2.809 14.037 1.00 79.12 121 VAL A O 1
ATOM 889 N N . ALA A 1 122 ? 0.672 3.141 13.705 1.00 78.81 122 ALA A N 1
ATOM 890 C CA . ALA A 1 122 ? 0.571 4.597 13.643 1.00 78.81 122 ALA A CA 1
ATOM 891 C C . ALA A 1 122 ? -0.320 5.068 12.483 1.00 78.81 122 ALA A C 1
ATOM 893 O O . ALA A 1 122 ? -1.126 5.980 12.664 1.00 78.81 122 ALA A O 1
ATOM 894 N N . GLU A 1 123 ? -0.217 4.419 11.323 1.00 75.69 123 GLU A N 1
ATOM 895 C CA . GLU A 1 123 ? -1.005 4.763 10.137 1.00 75.69 123 GLU A CA 1
ATOM 896 C C . GLU A 1 123 ? -2.468 4.336 10.284 1.00 75.69 123 GLU A C 1
ATOM 898 O O . GLU A 1 123 ? -3.364 5.103 9.947 1.00 75.69 123 GLU A O 1
ATOM 903 N N . ILE A 1 124 ? -2.732 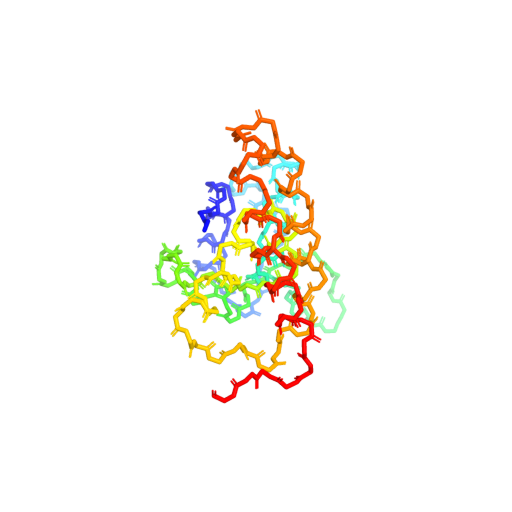3.170 10.881 1.00 73.94 124 ILE A N 1
ATOM 904 C CA . ILE A 1 124 ? -4.099 2.713 11.182 1.00 73.94 124 ILE A CA 1
ATOM 905 C C . ILE A 1 124 ? -4.779 3.657 12.174 1.00 73.94 124 ILE A C 1
ATOM 907 O O . ILE A 1 124 ? -5.923 4.051 11.965 1.00 73.94 124 ILE A O 1
ATOM 911 N N . VAL A 1 125 ? -4.082 4.049 13.243 1.00 82.75 125 VAL A N 1
ATOM 912 C CA . VAL A 1 125 ? -4.612 5.007 14.222 1.00 82.75 125 VAL A CA 1
ATOM 913 C C . VAL A 1 125 ? -4.909 6.342 13.549 1.00 82.75 125 VAL A C 1
ATOM 915 O O . VAL A 1 125 ? -6.023 6.839 13.679 1.00 82.75 125 VAL A O 1
ATOM 918 N N . ARG A 1 126 ? -3.952 6.889 12.786 1.00 80.38 126 ARG A N 1
ATOM 919 C CA . ARG A 1 126 ? -4.135 8.151 12.057 1.00 80.38 126 ARG A CA 1
ATOM 920 C C . ARG A 1 126 ? -5.323 8.075 11.103 1.00 80.38 126 ARG A C 1
ATOM 922 O O . ARG A 1 126 ? -6.091 9.026 11.004 1.00 80.38 126 ARG A O 1
ATOM 929 N N . ALA A 1 127 ? -5.482 6.949 10.416 1.00 78.69 127 ALA A N 1
ATOM 930 C CA . ALA A 1 127 ? -6.594 6.711 9.517 1.00 78.69 127 ALA A CA 1
ATOM 931 C C . ALA A 1 127 ? -7.943 6.700 10.245 1.00 78.69 127 ALA A C 1
ATOM 933 O O . ALA A 1 127 ? -8.862 7.405 9.837 1.00 78.69 127 ALA A O 1
ATOM 934 N N . VAL A 1 128 ? -8.056 5.949 11.343 1.00 81.94 128 VAL A N 1
ATOM 935 C CA . VAL A 1 128 ? -9.280 5.885 12.155 1.00 81.94 128 VAL A CA 1
ATOM 936 C C . VAL A 1 128 ? -9.620 7.259 12.736 1.00 81.94 128 VAL A C 1
ATOM 938 O O . VAL A 1 128 ? -10.747 7.725 12.586 1.00 81.94 128 VAL A O 1
ATOM 941 N N . GLU A 1 129 ? -8.641 7.945 13.331 1.00 84.69 129 GLU A N 1
ATOM 942 C CA . GLU A 1 129 ? -8.811 9.297 13.8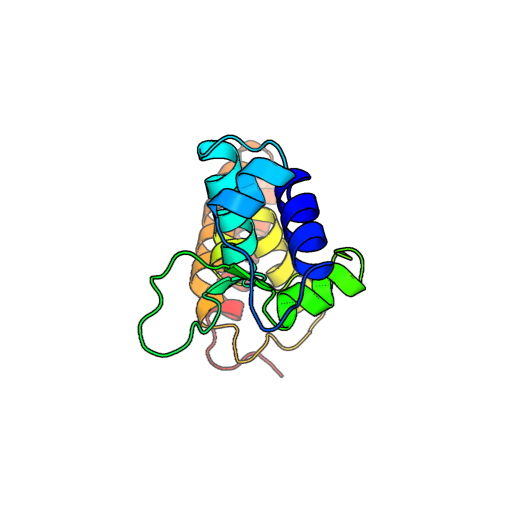77 1.00 84.69 129 GLU A CA 1
ATOM 943 C C . GLU A 1 129 ? -9.193 10.313 12.787 1.00 84.69 129 GLU A C 1
ATOM 945 O O . GLU A 1 129 ? -10.024 11.185 13.026 1.00 84.69 129 GLU A O 1
ATOM 950 N N . GLY A 1 130 ? -8.646 10.178 11.574 1.00 81.75 130 GLY A N 1
ATOM 951 C CA . GLY A 1 130 ? -8.971 11.034 10.431 1.00 81.75 130 GLY A CA 1
ATOM 952 C C . GLY A 1 130 ? -10.362 10.794 9.834 1.00 81.75 130 GLY A C 1
ATOM 953 O O . GLY A 1 130 ? -10.949 11.718 9.272 1.00 81.75 130 GLY A O 1
ATOM 954 N N . LEU A 1 131 ? -10.918 9.585 9.969 1.00 81.19 131 LEU A N 1
ATOM 955 C CA . LEU A 1 131 ? -12.263 9.251 9.482 1.00 81.19 131 LEU A CA 1
ATOM 956 C C . LEU A 1 131 ? -13.376 9.673 10.453 1.00 81.19 131 LEU A C 1
ATOM 958 O O . LEU A 1 131 ? -14.503 9.899 10.013 1.00 81.19 131 LEU A O 1
ATOM 962 N N . LEU A 1 132 ? -13.082 9.812 11.751 1.00 83.81 132 LEU A N 1
ATOM 963 C CA . LEU A 1 132 ? -14.074 10.175 12.772 1.00 83.81 132 LEU A CA 1
ATOM 964 C C . LEU A 1 132 ? -14.779 11.526 12.523 1.00 83.81 132 LEU A C 1
ATOM 966 O O . LEU A 1 132 ? -16.005 11.567 12.645 1.00 83.81 132 LEU A O 1
ATOM 970 N N . PRO A 1 133 ? -14.087 12.617 12.133 1.00 84.38 133 PRO A N 1
ATOM 971 C CA . PRO A 1 133 ? -14.754 13.871 11.782 1.00 84.38 133 PRO A CA 1
ATOM 972 C C . PRO A 1 133 ? -15.729 13.717 10.608 1.00 84.38 133 PRO A C 1
ATOM 974 O O . PRO A 1 133 ? -16.847 14.217 10.670 1.00 84.38 133 PRO A O 1
ATOM 977 N N . ILE A 1 134 ? -15.339 12.959 9.578 1.00 84.69 134 ILE A N 1
ATOM 978 C CA . ILE A 1 134 ? -16.160 12.713 8.381 1.00 84.69 134 ILE A CA 1
ATOM 979 C C . ILE A 1 134 ? -17.410 11.904 8.751 1.00 84.69 134 ILE A C 1
ATOM 981 O O . ILE A 1 134 ? -18.521 12.226 8.331 1.00 84.69 134 ILE A O 1
ATOM 985 N N . ALA A 1 135 ? -17.237 10.876 9.584 1.00 80.62 135 ALA A N 1
ATOM 986 C CA . ALA A 1 135 ? -18.335 10.119 10.172 1.00 80.62 135 ALA A CA 1
ATOM 987 C C . ALA A 1 135 ? -19.316 11.041 10.922 1.00 80.62 135 ALA A C 1
ATOM 989 O O . ALA A 1 135 ? -20.525 10.928 10.718 1.00 80.62 135 ALA A O 1
ATOM 990 N N . GLY A 1 136 ? -18.797 11.991 11.707 1.00 83.06 136 GLY A N 1
ATOM 991 C CA . GLY A 1 136 ? -19.585 12.974 12.457 1.00 83.06 136 GLY A CA 1
ATOM 992 C C . GLY A 1 136 ? -20.448 13.894 11.598 1.00 83.06 136 GLY A C 1
ATOM 993 O O . GLY A 1 136 ? -21.525 14.295 12.027 1.00 83.06 136 GLY A O 1
ATOM 994 N N . GLU A 1 137 ? -20.014 14.197 10.376 1.00 87.19 137 GLU A N 1
ATOM 995 C CA . GLU A 1 137 ? -20.790 14.998 9.420 1.00 87.19 137 GLU A CA 1
ATOM 996 C C . GLU A 1 137 ? -21.885 14.185 8.713 1.00 87.19 137 GLU A C 1
ATOM 998 O O . GLU A 1 137 ? -22.874 14.745 8.239 1.00 87.19 137 GLU A O 1
ATOM 1003 N N . CYS A 1 138 ? -21.712 12.864 8.633 1.00 84.06 138 CYS A N 1
ATOM 1004 C CA . CYS A 1 138 ? -22.552 11.973 7.831 1.00 84.06 138 CYS A CA 1
ATOM 1005 C C . CYS A 1 138 ? -23.553 11.151 8.652 1.00 84.06 138 CYS A C 1
ATOM 1007 O O . CYS A 1 138 ? -24.431 10.508 8.072 1.00 84.06 138 CYS A O 1
ATOM 1009 N N . MET A 1 139 ? -23.426 11.130 9.980 1.00 84.81 139 MET A N 1
ATOM 1010 C CA . MET A 1 139 ? -24.240 10.292 10.858 1.00 84.81 139 MET A CA 1
ATOM 1011 C C . MET A 1 139 ? -24.986 11.109 11.913 1.00 84.81 139 MET A C 1
ATOM 1013 O O . MET A 1 139 ? -24.514 12.160 12.346 1.00 84.81 139 MET A O 1
ATOM 1017 N N . PRO A 1 140 ? -26.163 10.630 12.353 1.00 83.25 140 PRO A N 1
ATOM 1018 C CA . PRO A 1 140 ? -26.879 11.264 13.445 1.00 83.25 140 PRO A CA 1
ATOM 1019 C C . PRO A 1 140 ? -26.086 11.130 14.763 1.00 83.25 140 PRO A C 1
ATOM 1021 O O . PRO A 1 140 ? -25.379 10.131 14.950 1.00 83.25 140 PRO A O 1
ATOM 1024 N N . PRO A 1 141 ? -26.203 12.094 15.697 1.00 84.75 141 PRO A N 1
ATOM 1025 C CA . PRO A 1 141 ? -25.419 12.109 16.935 1.00 84.75 141 PRO A CA 1
ATOM 1026 C C . PRO A 1 141 ? -25.543 10.829 17.769 1.00 84.75 141 PRO A C 1
ATOM 1028 O O . PRO A 1 141 ? -24.560 10.392 18.362 1.00 84.75 141 PRO A O 1
ATOM 1031 N N . GLU A 1 142 ? -26.717 10.186 17.775 1.00 85.00 142 GLU A N 1
ATOM 1032 C CA . GLU A 1 142 ? -26.937 8.958 18.549 1.00 85.00 142 GLU A CA 1
ATOM 1033 C C . GLU A 1 142 ? -26.138 7.765 17.993 1.00 85.00 142 GLU A C 1
ATOM 1035 O O . GLU A 1 142 ? -25.737 6.873 18.740 1.00 85.00 142 GLU A O 1
ATOM 1040 N N . ALA A 1 143 ? -25.867 7.745 16.683 1.00 81.94 143 ALA A N 1
ATOM 1041 C CA . ALA A 1 143 ? -25.014 6.733 16.061 1.00 81.94 143 ALA A CA 1
ATOM 1042 C C . ALA A 1 143 ? -23.521 7.033 16.278 1.00 81.94 143 ALA A C 1
ATOM 1044 O O . ALA A 1 143 ? -22.711 6.107 16.364 1.00 81.94 143 ALA A O 1
ATOM 1045 N N . MET A 1 144 ? -23.158 8.312 16.413 1.00 88.62 144 MET A N 1
ATOM 1046 C CA . MET A 1 144 ? -21.765 8.737 16.550 1.00 88.62 144 MET A CA 1
ATOM 1047 C C . MET A 1 144 ? -21.103 8.278 17.844 1.00 88.62 144 MET A C 1
ATOM 1049 O O . MET A 1 144 ? -19.934 7.903 17.805 1.00 88.62 144 MET A O 1
ATOM 1053 N N . GLU A 1 145 ? -21.833 8.209 18.960 1.00 84.38 145 GLU A N 1
ATOM 1054 C CA . GLU A 1 145 ? -21.291 7.642 20.205 1.00 84.38 145 GLU A CA 1
ATOM 1055 C C . GLU A 1 145 ? -20.850 6.181 20.019 1.00 84.38 145 GLU A C 1
ATOM 1057 O O . GLU A 1 145 ? -19.786 5.776 20.489 1.00 84.38 145 GLU A O 1
ATOM 1062 N N . THR A 1 146 ? -21.631 5.396 19.269 1.00 83.94 146 THR A N 1
ATOM 1063 C CA . THR A 1 146 ? -21.310 3.988 18.982 1.00 83.94 146 THR A CA 1
ATOM 1064 C C . THR A 1 146 ? -20.097 3.872 18.061 1.00 83.94 146 THR A C 1
ATOM 1066 O O . THR A 1 146 ? -19.217 3.042 18.294 1.00 83.94 146 THR A O 1
ATOM 1069 N N . VAL A 1 147 ? -20.022 4.719 17.029 1.00 82.94 147 VAL A N 1
ATOM 1070 C CA . VAL A 1 147 ? -18.888 4.753 16.091 1.00 82.94 147 VAL A CA 1
ATOM 1071 C C . VAL A 1 147 ? -17.601 5.156 16.806 1.00 82.94 147 VAL A C 1
ATOM 1073 O O . VAL A 1 147 ? -16.564 4.528 16.601 1.00 82.94 147 VAL A O 1
ATOM 1076 N N . GLN A 1 148 ? -17.665 6.158 17.681 1.00 86.38 148 GLN A N 1
ATOM 1077 C CA . GLN A 1 148 ? -16.509 6.609 18.442 1.00 86.38 148 GLN A CA 1
ATOM 1078 C C . GLN A 1 148 ? -16.024 5.542 19.429 1.00 86.38 148 GLN A C 1
ATOM 1080 O O . GLN A 1 148 ? -14.832 5.242 19.458 1.00 86.38 148 GLN A O 1
ATOM 1085 N N . ALA A 1 149 ? -16.935 4.885 20.152 1.00 85.06 149 ALA A N 1
ATOM 1086 C CA . ALA A 1 149 ? -16.577 3.772 21.030 1.00 85.06 149 ALA A CA 1
ATOM 1087 C C . ALA A 1 149 ? -15.934 2.601 20.259 1.00 85.06 149 ALA A C 1
ATOM 1089 O O . ALA A 1 149 ? -14.958 2.005 20.722 1.00 85.06 149 ALA A O 1
ATOM 1090 N N . ALA A 1 150 ? -16.441 2.286 19.061 1.00 81.81 150 ALA A N 1
ATOM 1091 C CA . ALA A 1 150 ? -15.857 1.262 18.198 1.00 81.81 150 ALA A CA 1
ATOM 1092 C C . ALA A 1 150 ? -14.455 1.654 17.699 1.00 81.81 150 ALA A C 1
ATOM 1094 O O . ALA A 1 150 ? -13.545 0.823 17.707 1.00 81.81 150 ALA A O 1
ATOM 1095 N N . ALA A 1 151 ? -14.258 2.919 17.319 1.00 84.19 151 ALA A N 1
ATOM 1096 C CA . ALA A 1 151 ? -12.963 3.452 16.907 1.00 84.19 151 ALA A CA 1
ATOM 1097 C C . ALA A 1 151 ? -11.931 3.425 18.048 1.00 84.19 151 ALA A C 1
ATOM 1099 O O . ALA A 1 151 ? -10.793 3.007 17.843 1.00 84.19 151 ALA A O 1
ATOM 1100 N N . GLU A 1 152 ? -12.325 3.802 19.265 1.00 87.44 152 GLU A N 1
ATOM 1101 C CA . GLU A 1 152 ? -11.457 3.742 20.445 1.00 87.44 152 GLU A CA 1
ATOM 1102 C C . GLU A 1 152 ? -11.068 2.301 20.794 1.00 87.44 152 GLU A C 1
ATOM 1104 O O . GLU A 1 152 ? -9.898 2.024 21.072 1.00 87.44 152 GLU A O 1
ATOM 1109 N N . ALA A 1 153 ? -12.019 1.363 20.721 1.00 83.75 153 ALA A N 1
ATOM 1110 C CA . ALA A 1 153 ? -11.750 -0.058 20.928 1.00 83.75 153 ALA A CA 1
ATOM 1111 C C . ALA A 1 153 ? -10.779 -0.618 19.873 1.00 83.75 153 ALA A C 1
ATOM 1113 O O . ALA A 1 153 ? -9.842 -1.339 20.220 1.00 83.75 153 ALA A O 1
ATOM 1114 N N . LEU A 1 154 ? -10.966 -0.237 18.606 1.00 81.75 154 LEU A N 1
ATOM 1115 C CA . LEU A 1 154 ? -10.083 -0.580 17.491 1.00 81.75 154 LEU A CA 1
ATOM 1116 C C . LEU A 1 154 ? -8.658 -0.053 17.715 1.00 81.75 154 LEU A C 1
ATOM 1118 O O . LEU A 1 154 ? -7.696 -0.818 17.643 1.00 81.75 154 LEU A O 1
ATOM 1122 N N . ILE A 1 155 ? -8.515 1.233 18.049 1.00 84.50 155 ILE A N 1
ATOM 1123 C CA . ILE A 1 155 ? -7.220 1.864 18.345 1.00 84.50 155 ILE A CA 1
ATOM 1124 C C . ILE A 1 155 ? -6.534 1.168 19.524 1.00 84.50 155 ILE A C 1
ATOM 1126 O O . ILE A 1 155 ? -5.335 0.882 19.462 1.00 84.50 155 ILE A O 1
ATOM 1130 N N . ALA A 1 156 ? -7.281 0.882 20.592 1.00 85.31 156 ALA A N 1
ATOM 1131 C CA . ALA A 1 156 ? -6.748 0.207 21.767 1.00 85.31 156 ALA A CA 1
ATOM 1132 C C . ALA A 1 156 ? -6.254 -1.208 21.440 1.00 85.31 156 ALA A C 1
ATOM 1134 O O . ALA A 1 156 ? -5.201 -1.601 21.937 1.00 85.31 156 ALA A O 1
ATOM 1135 N N . GLU A 1 157 ? -6.978 -1.958 20.605 1.00 79.94 157 GLU A N 1
ATOM 1136 C CA . GLU A 1 157 ? -6.591 -3.310 20.196 1.00 79.94 157 GLU A CA 1
ATOM 1137 C C . GLU A 1 157 ? -5.336 -3.301 19.319 1.00 79.94 157 GLU A C 1
ATOM 1139 O O . GLU A 1 157 ? -4.376 -4.015 19.604 1.00 79.94 157 GLU A O 1
ATOM 1144 N N . VAL A 1 158 ? -5.300 -2.441 18.298 1.00 78.31 158 VAL A N 1
ATOM 1145 C CA . VAL A 1 158 ? -4.168 -2.357 17.361 1.00 78.31 158 VAL A CA 1
ATOM 1146 C C . VAL A 1 158 ? -2.882 -1.916 18.071 1.00 78.31 158 VAL A C 1
ATOM 1148 O O . VAL A 1 158 ? -1.800 -2.380 17.711 1.00 78.31 158 VAL A O 1
ATOM 1151 N N . ARG A 1 159 ? -2.989 -1.073 19.110 1.00 83.69 159 ARG A N 1
ATOM 1152 C CA . ARG A 1 159 ? -1.854 -0.610 19.930 1.00 83.69 159 ARG A CA 1
ATOM 1153 C C . ARG A 1 159 ? -1.321 -1.637 20.928 1.00 83.69 159 ARG A C 1
ATOM 1155 O O . ARG A 1 159 ? -0.249 -1.399 21.483 1.00 83.69 159 ARG A O 1
ATOM 1162 N N . ARG A 1 160 ? -2.032 -2.733 21.212 1.00 79.06 160 ARG A N 1
ATOM 1163 C CA . ARG A 1 160 ? -1.490 -3.749 22.126 1.00 79.06 160 ARG A CA 1
ATOM 1164 C C . ARG A 1 160 ? -0.235 -4.359 21.530 1.00 79.06 160 ARG A C 1
ATOM 1166 O O . ARG A 1 160 ? -0.216 -4.667 20.345 1.00 79.06 160 ARG A O 1
ATOM 1173 N N . GLU A 1 161 ? 0.782 -4.574 22.356 1.00 69.44 161 GLU A N 1
ATOM 1174 C CA . GLU A 1 161 ? 2.011 -5.260 21.942 1.00 69.44 161 GLU A CA 1
ATOM 1175 C C . GLU A 1 161 ? 1.725 -6.739 21.626 1.00 69.44 161 GLU A C 1
ATOM 1177 O O . GLU A 1 161 ? 2.131 -7.248 20.579 1.00 69.44 161 GLU A O 1
ATOM 1182 N N . GLU A 1 162 ? 0.895 -7.390 22.443 1.00 67.56 162 GLU A N 1
ATOM 1183 C CA . GLU A 1 162 ? 0.383 -8.744 22.211 1.00 67.56 162 GLU A CA 1
ATOM 1184 C C . GLU A 1 162 ? -1.120 -8.691 21.870 1.00 67.56 162 GLU A C 1
ATOM 1186 O O . GLU A 1 162 ? -1.908 -8.177 22.674 1.00 67.56 162 GLU A O 1
ATOM 1191 N N . PRO A 1 163 ? -1.541 -9.172 20.683 1.00 57.75 163 PRO A N 1
ATOM 1192 C CA . PRO A 1 163 ? -2.959 -9.263 20.349 1.00 57.75 163 PRO A CA 1
ATOM 1193 C C . PRO A 1 163 ? -3.650 -10.295 21.252 1.00 57.75 163 PRO A C 1
ATOM 1195 O O . PRO A 1 163 ? -3.001 -11.203 21.777 1.00 57.75 163 PRO A O 1
ATOM 1198 N N . ARG A 1 164 ? -4.967 -10.158 21.466 1.00 59.06 164 ARG A N 1
ATOM 1199 C CA . ARG A 1 164 ? -5.721 -11.196 22.193 1.00 59.06 164 ARG A CA 1
ATOM 1200 C C . ARG A 1 164 ? -5.613 -12.551 21.467 1.00 59.06 164 ARG A C 1
ATOM 1202 O O . ARG A 1 164 ? -5.639 -12.548 20.236 1.00 59.06 164 ARG A O 1
ATOM 1209 N N . PRO A 1 165 ? -5.499 -13.664 22.217 1.00 53.22 165 PRO A N 1
ATOM 1210 C CA . PRO A 1 165 ? -5.539 -15.014 21.659 1.00 53.22 165 PRO A CA 1
ATOM 1211 C C . PRO A 1 165 ? -6.914 -15.369 21.087 1.00 53.22 165 PRO A C 1
ATOM 1213 O O . PRO A 1 165 ? -7.922 -14.770 21.539 1.00 53.22 165 PRO A O 1
#

pLDDT: mean 78.43, std 12.77, range [43.81, 94.44]

Radius of gyration: 19.07 Å; chains: 1; bounding box: 57×30×46 Å

Foldseek 3Di:
DDQPPLLLVLLLVLLVDDQQAAAFLVVSCVVVVHDPVSSVVSVLRCVLLVQKDARPDPPPDDDGGMHGDPLSNQCNVVVNPVVSRDHHLSNLQVPLPVLQVVLCCCVVVVHFDDLPCPRSLVSNLVSLVVCLVVCVVVDDPVVSVVSVVVSVVSSVQSPDNGHDD